Protein AF-A0A952R3G0-F1 (afdb_monomer_lite)

Foldseek 3Di:
DDDPPDDDDDDDDDDDDDDDDLPPDPDQPAADFFKKKFKAAPVRDTFKIWGRDDHAEIEIEGAFDDADKIKMWIQHPVRDIDIFIWGADPRRFTFTQDSNDTDGVQVSSVSNRHGYDYYHDHPPPRVVVVCVVPVPPPPPPPDDDDDDDDDDDDDDDDDDDDDDDPDDDDDDDDDDDDDDDDD

Secondary structure (DSSP, 8-state):
--------------------------------TT-EEEEEETT--EEEEEEEETTTEEEEEEETT--SEEEEEEE-TTS-EEEEEEEE-GGG-EEEEETTEEEEHHHHHHHTT-EEEEEEE-TTTTTGGGGGGG-------------------------------------------------

Sequence (183 aa):
MFDVTKAPRLRQLLVSVALLAVLSVAFALTLPRGTKIELRDTSGALIGVGKVEGDRELEFDMMRGQTGSAVMTFRLPDGSIASYDVFYGEGGTPLVVVDGQPLSLREVARLAGLSLDFDFEDRDDIRDDRDDRDGRRGDDRDRRDRDRDRDDDDDDDDDDDDWDDCDDDDDDDDDDDWDDCDD

pLDDT: mean 71.55, std 21.45, range [36.81, 96.81]

Radius of gyration: 32.1 Å; chains: 1; bounding box: 123×64×48 Å

Structure (mmCIF, N/CA/C/O backbone):
data_AF-A0A952R3G0-F1
#
_entry.id   AF-A0A952R3G0-F1
#
loop_
_atom_site.group_PDB
_atom_site.id
_atom_site.type_symbol
_atom_site.label_at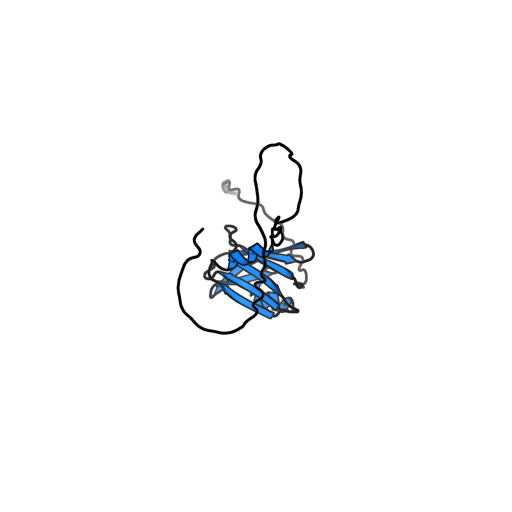om_id
_atom_site.label_alt_id
_atom_site.label_comp_id
_atom_site.label_asym_id
_atom_site.label_entity_id
_atom_site.label_seq_id
_atom_site.pdbx_PDB_ins_code
_atom_site.Cartn_x
_atom_site.Cartn_y
_atom_site.Cartn_z
_atom_site.occupancy
_atom_site.B_iso_or_equiv
_atom_site.auth_seq_id
_atom_site.auth_comp_id
_atom_site.auth_asym_id
_atom_site.auth_atom_id
_atom_site.pdbx_PDB_model_num
ATOM 1 N N . MET A 1 1 ? 63.255 3.685 6.555 1.00 38.00 1 MET A N 1
ATOM 2 C CA . MET A 1 1 ? 62.884 4.049 5.174 1.00 38.00 1 MET A CA 1
ATOM 3 C C . MET A 1 1 ? 61.402 3.732 5.040 1.00 38.00 1 MET A C 1
ATOM 5 O O . MET A 1 1 ? 61.059 2.574 4.875 1.00 38.00 1 MET A O 1
ATOM 9 N N . PHE A 1 2 ? 60.540 4.717 5.300 1.00 37.03 2 PHE A N 1
ATOM 10 C CA . PHE A 1 2 ? 59.085 4.582 5.200 1.00 37.03 2 PHE A CA 1
ATOM 11 C C . PHE A 1 2 ? 58.644 5.471 4.047 1.00 37.03 2 PHE A C 1
ATOM 13 O O . PHE A 1 2 ? 58.719 6.693 4.155 1.00 37.03 2 PHE A O 1
ATOM 20 N N . ASP A 1 3 ? 58.253 4.849 2.943 1.00 36.81 3 ASP A N 1
ATOM 21 C CA . ASP A 1 3 ? 57.591 5.537 1.845 1.00 36.81 3 ASP A CA 1
ATOM 22 C C . ASP A 1 3 ? 56.084 5.424 2.093 1.00 36.81 3 ASP A C 1
ATOM 24 O O . ASP A 1 3 ? 55.492 4.353 1.972 1.00 36.81 3 ASP A O 1
ATOM 28 N N . VAL A 1 4 ? 55.490 6.518 2.570 1.00 48.19 4 VAL A N 1
ATOM 29 C CA . VAL A 1 4 ? 54.038 6.689 2.680 1.00 48.19 4 VAL A CA 1
ATOM 30 C C . VAL A 1 4 ? 53.670 7.737 1.646 1.00 48.19 4 VAL A C 1
ATOM 32 O O . VAL A 1 4 ? 53.606 8.940 1.913 1.00 48.19 4 VAL A O 1
ATOM 35 N N . THR A 1 5 ? 53.494 7.276 0.417 1.00 48.09 5 THR A N 1
ATOM 36 C CA . THR A 1 5 ? 53.060 8.105 -0.697 1.00 48.09 5 THR A CA 1
ATOM 37 C C . THR A 1 5 ? 51.565 8.395 -0.538 1.00 48.09 5 THR A C 1
ATOM 39 O O . THR A 1 5 ? 50.699 7.549 -0.727 1.00 48.09 5 THR A O 1
ATOM 42 N N . LYS A 1 6 ? 51.302 9.631 -0.100 1.00 47.31 6 LYS A N 1
ATOM 43 C CA . LYS A 1 6 ? 50.037 10.382 -0.101 1.00 47.31 6 LYS A CA 1
ATOM 44 C C . LYS A 1 6 ? 48.996 9.877 -1.113 1.00 47.31 6 LYS A C 1
ATOM 46 O O . LYS A 1 6 ? 49.149 10.097 -2.312 1.00 47.31 6 LYS A O 1
ATOM 51 N N . ALA A 1 7 ? 47.873 9.366 -0.613 1.00 44.94 7 ALA A N 1
ATOM 52 C CA . ALA A 1 7 ? 46.636 9.320 -1.386 1.00 44.94 7 ALA A CA 1
ATOM 53 C C . ALA A 1 7 ? 46.034 10.742 -1.496 1.00 44.94 7 ALA A C 1
ATOM 55 O O . ALA A 1 7 ? 46.040 11.494 -0.511 1.00 44.94 7 ALA A O 1
ATOM 56 N N . PRO A 1 8 ? 45.562 11.150 -2.688 1.00 46.06 8 PRO A N 1
ATOM 57 C CA . PRO A 1 8 ? 45.144 12.513 -2.968 1.00 46.06 8 PRO A CA 1
ATOM 58 C C . PRO A 1 8 ? 43.776 12.824 -2.360 1.00 46.06 8 PRO A C 1
ATOM 60 O O . PRO A 1 8 ? 42.855 12.012 -2.350 1.00 46.06 8 PRO A O 1
ATOM 63 N N . ARG A 1 9 ? 43.645 14.071 -1.903 1.00 51.47 9 ARG A N 1
ATOM 64 C CA . ARG A 1 9 ? 42.372 14.715 -1.590 1.00 51.47 9 ARG A CA 1
ATOM 65 C C . ARG A 1 9 ? 41.531 14.789 -2.868 1.00 51.47 9 ARG A C 1
ATOM 67 O O . ARG A 1 9 ? 41.824 15.629 -3.715 1.00 51.47 9 ARG A O 1
ATOM 74 N N . LEU A 1 10 ? 40.468 13.994 -2.977 1.00 43.81 10 LEU A N 1
ATOM 75 C CA . LEU A 1 10 ? 39.371 14.290 -3.895 1.00 43.81 10 LEU A CA 1
ATOM 76 C C . LEU A 1 10 ? 38.078 14.469 -3.100 1.00 43.81 10 LEU A C 1
ATOM 78 O O . LEU A 1 10 ? 37.610 13.584 -2.392 1.00 43.81 10 LEU A O 1
ATOM 82 N N . ARG A 1 11 ? 37.577 15.698 -3.178 1.00 45.66 11 ARG A N 1
ATOM 83 C CA . ARG A 1 11 ? 36.331 16.196 -2.610 1.00 45.66 11 ARG A CA 1
ATOM 84 C C . ARG A 1 11 ? 35.153 15.661 -3.425 1.00 45.66 11 ARG A C 1
ATOM 86 O O . ARG A 1 11 ? 35.094 15.954 -4.610 1.00 45.66 11 ARG A O 1
ATOM 93 N N . GLN A 1 12 ? 34.226 14.980 -2.764 1.00 45.62 12 GLN A N 1
ATOM 94 C CA . GLN A 1 12 ? 32.815 14.767 -3.134 1.00 45.62 12 GLN A CA 1
ATOM 95 C C . GLN A 1 12 ? 32.206 14.095 -1.888 1.00 45.62 12 GLN A C 1
ATOM 97 O O . GLN A 1 12 ? 32.394 12.908 -1.677 1.00 45.62 12 GLN A O 1
ATOM 102 N N . LEU A 1 13 ? 31.778 14.808 -0.839 1.00 48.44 13 LEU A N 1
ATOM 103 C CA . LEU A 1 13 ? 30.530 15.574 -0.755 1.00 48.44 13 LEU A CA 1
ATOM 104 C C . LEU A 1 13 ? 29.416 14.889 -1.546 1.00 48.44 13 LEU A C 1
ATOM 106 O O . LEU A 1 13 ? 29.268 15.194 -2.718 1.00 48.44 13 LEU A O 1
ATOM 110 N N . LEU A 1 14 ? 28.690 13.969 -0.902 1.00 41.28 14 LEU A N 1
ATOM 111 C CA . LEU A 1 14 ? 27.261 13.716 -1.111 1.00 41.28 14 LEU A CA 1
ATOM 112 C C . LEU A 1 14 ? 26.706 12.898 0.082 1.00 41.28 14 LEU A C 1
ATOM 114 O O . LEU A 1 14 ? 27.033 11.734 0.270 1.00 41.28 14 LEU A O 1
ATOM 118 N N . VAL A 1 15 ? 25.866 13.594 0.854 1.00 39.94 15 VAL A N 1
ATOM 119 C CA . VAL A 1 15 ? 24.670 13.126 1.582 1.00 39.94 15 VAL A CA 1
ATOM 120 C C . VAL A 1 15 ? 24.841 12.224 2.811 1.00 39.94 15 VAL A C 1
ATOM 122 O O . VAL A 1 15 ? 24.853 11.001 2.757 1.00 39.94 15 VAL A O 1
ATOM 125 N N . SER A 1 16 ? 24.819 12.890 3.962 1.00 44.06 16 SER A N 1
ATOM 126 C CA . SER A 1 16 ? 24.362 12.373 5.251 1.00 44.06 16 SER A CA 1
ATOM 127 C C . SER A 1 16 ? 22.831 12.243 5.261 1.00 44.06 16 SER A C 1
ATOM 129 O O . SER A 1 16 ? 22.202 13.278 5.105 1.00 44.06 16 SER A O 1
ATOM 131 N N . VAL A 1 17 ? 22.261 11.053 5.499 1.00 42.62 17 VAL A N 1
ATOM 132 C CA . VAL A 1 17 ? 20.944 10.729 6.130 1.00 42.62 17 VAL A CA 1
ATOM 133 C C . VAL A 1 17 ? 20.942 9.186 6.259 1.00 42.62 17 VAL A C 1
ATOM 135 O O . VAL A 1 17 ? 21.270 8.531 5.284 1.00 42.62 17 VAL A O 1
ATOM 138 N N . ALA A 1 18 ? 20.643 8.463 7.335 1.00 40.75 18 ALA A N 1
ATOM 139 C CA . ALA A 1 18 ? 20.333 8.709 8.732 1.00 40.75 18 ALA A CA 1
ATOM 140 C C . ALA A 1 18 ? 20.741 7.442 9.511 1.00 40.75 18 ALA A C 1
ATOM 142 O O . ALA A 1 18 ? 20.730 6.326 8.994 1.00 40.75 18 ALA A O 1
ATOM 143 N N . LEU A 1 19 ? 21.090 7.639 10.776 1.00 48.75 19 LEU A N 1
ATOM 144 C CA . LEU A 1 19 ? 21.257 6.604 11.787 1.00 48.75 19 LEU A CA 1
ATOM 145 C C . LEU A 1 19 ? 19.902 5.890 11.989 1.00 48.75 19 LEU A C 1
ATOM 147 O O . LEU A 1 19 ? 19.010 6.486 12.584 1.00 48.75 19 LEU A O 1
ATOM 151 N N . LEU A 1 20 ? 19.722 4.651 11.518 1.00 40.03 20 LEU A N 1
ATOM 152 C CA . LEU A 1 20 ? 18.556 3.843 11.898 1.00 40.03 20 LEU A CA 1
ATOM 153 C C . LEU A 1 20 ? 18.997 2.778 12.903 1.00 40.03 20 LEU A C 1
ATOM 155 O O . LEU A 1 20 ? 19.582 1.754 12.553 1.00 40.03 20 LEU A O 1
ATOM 159 N N . ALA A 1 21 ? 18.759 3.059 14.182 1.00 44.91 21 ALA A N 1
ATOM 160 C CA . ALA A 1 21 ? 18.805 2.043 15.216 1.00 44.91 21 ALA A CA 1
ATOM 161 C C . ALA A 1 21 ? 17.711 1.014 14.902 1.00 44.91 21 ALA A C 1
ATOM 163 O O . ALA A 1 21 ? 16.526 1.331 14.977 1.00 44.91 21 ALA A O 1
ATOM 164 N N . VAL A 1 22 ? 18.108 -0.203 14.530 1.00 42.84 22 VAL A N 1
ATOM 165 C CA . VAL A 1 22 ? 17.184 -1.327 14.354 1.00 42.84 22 VAL A CA 1
ATOM 166 C C . VAL A 1 22 ? 16.766 -1.792 15.746 1.00 42.84 22 VAL A C 1
ATOM 168 O O . VAL A 1 22 ? 17.333 -2.718 16.322 1.00 42.84 22 VAL A O 1
ATOM 171 N N . LEU A 1 23 ? 15.803 -1.085 16.332 1.00 39.28 23 LEU A N 1
ATOM 172 C CA . LEU A 1 23 ? 14.950 -1.672 17.348 1.00 39.28 23 LEU A CA 1
ATOM 173 C C . LEU A 1 23 ? 14.026 -2.617 16.576 1.00 39.28 23 LEU A C 1
ATOM 175 O O . LEU A 1 23 ? 13.146 -2.157 15.856 1.00 39.28 23 LEU A O 1
ATOM 179 N N . SER A 1 24 ? 14.270 -3.924 16.658 1.00 44.78 24 SER A N 1
ATOM 180 C CA . SER A 1 24 ? 13.350 -4.936 16.136 1.00 44.78 24 SER A CA 1
ATOM 181 C C . SER A 1 24 ? 12.064 -4.885 16.962 1.00 44.78 24 SER A C 1
ATOM 183 O O . SER A 1 24 ? 11.924 -5.582 17.968 1.00 44.78 24 SER A O 1
ATOM 185 N N . VAL A 1 25 ? 11.157 -3.982 16.592 1.00 44.28 25 VAL A N 1
ATOM 186 C CA . VAL A 1 25 ? 9.798 -3.941 17.120 1.00 44.28 25 VAL A CA 1
ATOM 187 C C . VAL A 1 25 ? 9.094 -5.153 16.531 1.00 44.28 25 VAL A C 1
ATOM 189 O O . VAL A 1 25 ? 9.013 -5.289 15.319 1.00 44.28 25 VAL A O 1
ATOM 192 N N . ALA A 1 26 ? 8.634 -6.072 17.379 1.00 46.38 26 ALA A N 1
ATOM 193 C CA . ALA A 1 26 ? 7.790 -7.167 16.926 1.00 46.38 26 ALA A CA 1
ATOM 194 C C . ALA A 1 26 ? 6.580 -6.573 16.184 1.00 46.38 26 ALA A C 1
ATOM 196 O O . ALA A 1 26 ? 5.767 -5.865 16.780 1.00 46.38 26 ALA A O 1
ATOM 197 N N . PHE A 1 27 ? 6.519 -6.813 14.876 1.00 48.28 27 PHE A N 1
ATOM 198 C CA . PHE A 1 27 ? 5.561 -6.204 13.967 1.00 48.28 27 PHE A CA 1
ATOM 199 C C . PHE A 1 27 ? 4.164 -6.792 14.197 1.00 48.28 27 PHE A C 1
ATOM 201 O O . PHE A 1 27 ? 3.818 -7.848 13.675 1.00 48.28 27 PHE A O 1
ATOM 208 N N . ALA A 1 28 ? 3.352 -6.117 15.005 1.00 57.88 28 ALA A N 1
ATOM 209 C CA . ALA A 1 28 ? 1.907 -6.296 14.987 1.00 57.88 28 ALA A CA 1
ATOM 210 C C . ALA A 1 28 ? 1.335 -5.174 14.120 1.00 57.88 28 ALA A C 1
ATOM 212 O O . ALA A 1 28 ? 0.960 -4.120 14.630 1.00 57.88 28 ALA A O 1
ATOM 213 N N . LEU A 1 29 ? 1.335 -5.365 12.797 1.00 70.75 29 LEU A N 1
ATOM 214 C CA . LEU A 1 29 ? 0.652 -4.432 11.909 1.00 70.75 29 LEU A CA 1
ATOM 215 C C . LEU A 1 29 ? -0.855 -4.602 12.117 1.00 70.75 29 LEU A C 1
ATOM 217 O O . LEU A 1 29 ? -1.474 -5.499 11.556 1.00 70.75 29 LEU A O 1
ATOM 221 N N . THR A 1 30 ? -1.444 -3.769 12.967 1.00 83.56 30 THR A N 1
ATOM 222 C CA . THR A 1 30 ? -2.896 -3.689 13.117 1.00 83.56 30 THR A CA 1
ATOM 223 C C . THR A 1 30 ? -3.434 -2.682 12.115 1.00 83.56 30 THR A C 1
ATOM 225 O O . THR A 1 30 ? -3.124 -1.494 12.215 1.00 83.56 30 THR A O 1
ATOM 228 N N . LEU A 1 31 ? -4.253 -3.148 11.176 1.00 89.75 31 LEU A N 1
ATOM 229 C CA . LEU A 1 31 ? -4.946 -2.297 10.213 1.00 89.75 31 LEU A CA 1
ATOM 230 C C . LEU A 1 31 ? -6.436 -2.254 10.588 1.00 89.75 31 LEU A C 1
ATOM 232 O O . LEU A 1 31 ? -7.196 -3.124 10.167 1.00 89.75 31 LEU A O 1
ATOM 236 N N . PRO A 1 32 ? -6.866 -1.314 11.449 1.00 91.81 32 PRO A N 1
ATOM 237 C CA . PRO A 1 32 ? -8.268 -1.202 11.841 1.00 91.81 32 PRO A CA 1
ATOM 238 C C . PRO A 1 32 ? -9.159 -0.829 10.649 1.00 91.81 32 PRO A C 1
ATOM 240 O O . PRO A 1 32 ? -8.709 -0.179 9.701 1.00 91.81 32 PRO A O 1
ATOM 243 N N . ARG A 1 33 ? -10.449 -1.175 10.736 1.00 93.31 33 ARG A N 1
ATOM 244 C CA . ARG A 1 33 ? -11.472 -0.767 9.764 1.00 93.31 33 ARG A CA 1
ATOM 245 C C . ARG A 1 33 ? -11.432 0.741 9.521 1.00 93.31 33 ARG A C 1
ATOM 247 O O . ARG A 1 33 ? -11.329 1.522 10.465 1.00 93.31 33 ARG A O 1
ATOM 254 N N . GLY A 1 34 ? -11.543 1.140 8.257 1.00 91.50 34 GLY A N 1
ATOM 255 C CA . GLY A 1 34 ? -11.445 2.536 7.837 1.00 91.50 34 GLY A CA 1
ATOM 256 C C . GLY A 1 34 ? -10.010 3.037 7.660 1.00 91.50 34 GLY A C 1
ATOM 257 O O . GLY A 1 34 ? -9.828 4.213 7.344 1.00 91.50 34 GLY A O 1
ATOM 258 N N . THR A 1 35 ? -8.996 2.179 7.833 1.00 94.12 35 THR A N 1
ATOM 259 C CA . THR A 1 35 ? -7.632 2.498 7.392 1.00 94.12 35 THR A CA 1
ATOM 260 C C . THR A 1 35 ? -7.643 2.734 5.889 1.00 94.12 35 THR A C 1
ATOM 262 O O . THR A 1 35 ? -8.129 1.888 5.144 1.00 94.12 35 THR A O 1
ATOM 265 N N . LYS A 1 36 ? -7.102 3.874 5.456 1.00 95.38 36 LYS A N 1
ATOM 266 C CA . LYS A 1 36 ? -6.934 4.220 4.040 1.00 95.38 36 LYS A CA 1
ATOM 267 C C . LYS A 1 36 ? -5.489 4.005 3.622 1.00 95.38 36 LYS A C 1
ATOM 269 O O . LYS A 1 36 ? -4.578 4.333 4.385 1.00 95.38 36 LYS A O 1
ATOM 274 N N . ILE A 1 37 ? -5.283 3.503 2.416 1.00 95.69 37 ILE A N 1
ATOM 275 C CA . ILE A 1 37 ? -3.973 3.232 1.838 1.00 95.69 37 ILE A CA 1
ATOM 276 C C . ILE A 1 37 ? -3.846 4.031 0.543 1.00 95.69 37 ILE A C 1
ATOM 278 O O . ILE A 1 37 ? -4.751 4.045 -0.281 1.00 95.69 37 ILE A O 1
ATOM 282 N N . GLU A 1 38 ? -2.720 4.709 0.369 1.00 96.38 38 GLU A N 1
ATOM 283 C CA . GLU A 1 38 ? -2.348 5.366 -0.883 1.00 96.38 38 GLU A CA 1
ATOM 284 C C . GLU A 1 38 ? -0.994 4.821 -1.332 1.00 96.38 38 GLU A C 1
ATOM 286 O O . GLU A 1 38 ? -0.059 4.768 -0.533 1.00 96.38 38 GLU A O 1
ATOM 291 N N . LEU A 1 39 ? -0.859 4.472 -2.608 1.00 96.62 39 LEU A N 1
ATOM 292 C CA . LEU A 1 39 ? 0.412 4.120 -3.232 1.00 96.62 39 LEU A CA 1
ATOM 293 C C . LEU A 1 39 ? 0.799 5.210 -4.226 1.00 96.62 39 LEU A C 1
ATOM 295 O O . LEU A 1 39 ? 0.044 5.525 -5.148 1.00 96.62 39 LEU A O 1
ATOM 299 N N . ARG A 1 40 ? 1.980 5.801 -4.036 1.00 96.00 40 ARG A N 1
ATOM 300 C CA . ARG A 1 40 ? 2.492 6.885 -4.881 1.00 96.00 40 ARG A CA 1
ATOM 301 C C . ARG A 1 40 ? 3.831 6.532 -5.497 1.00 96.00 40 ARG A C 1
ATOM 303 O O . ARG A 1 40 ? 4.716 6.031 -4.806 1.00 96.00 40 ARG A O 1
ATOM 310 N N . ASP A 1 41 ? 3.992 6.824 -6.782 1.00 94.75 41 ASP A N 1
ATOM 311 C CA . ASP A 1 41 ? 5.276 6.661 -7.463 1.00 94.75 41 ASP A CA 1
ATOM 312 C C . ASP A 1 41 ? 6.315 7.696 -6.986 1.00 94.75 41 ASP A C 1
ATOM 314 O O . ASP A 1 41 ? 6.029 8.609 -6.205 1.00 94.75 41 ASP A O 1
ATOM 318 N N . THR A 1 42 ? 7.546 7.591 -7.489 1.00 93.44 42 THR A N 1
ATOM 319 C CA . THR A 1 42 ? 8.629 8.528 -7.144 1.00 93.44 42 THR A CA 1
ATOM 320 C C . THR A 1 42 ? 8.399 9.964 -7.621 1.00 93.44 42 THR A C 1
ATOM 322 O O . THR A 1 42 ? 9.079 10.872 -7.146 1.00 93.44 42 THR A O 1
ATOM 325 N N . SER A 1 43 ? 7.489 10.188 -8.575 1.00 93.00 43 SER A N 1
ATOM 326 C CA . SER A 1 43 ? 7.090 11.530 -9.017 1.00 93.00 43 SER A CA 1
ATOM 327 C C . SER A 1 43 ? 6.020 12.153 -8.109 1.00 93.00 43 SER A C 1
ATOM 329 O O . SER A 1 43 ? 5.766 13.354 -8.192 1.00 93.00 43 SER A O 1
ATOM 331 N N . GLY A 1 44 ? 5.424 11.355 -7.215 1.00 91.81 44 GLY A N 1
ATOM 332 C CA . GLY A 1 44 ? 4.323 11.735 -6.333 1.00 91.81 44 GLY A CA 1
ATOM 333 C C . GLY A 1 44 ? 2.935 11.453 -6.918 1.00 91.81 44 GLY A C 1
ATOM 334 O O . GLY A 1 44 ? 1.929 11.768 -6.267 1.00 91.81 44 GLY A O 1
ATOM 335 N N . ALA A 1 45 ? 2.855 10.859 -8.112 1.00 92.25 45 ALA A N 1
ATOM 336 C CA . ALA A 1 45 ? 1.591 10.484 -8.729 1.00 92.25 45 ALA A CA 1
ATOM 337 C C . ALA A 1 45 ? 0.933 9.350 -7.935 1.00 92.25 45 ALA A C 1
ATOM 339 O O . ALA A 1 45 ? 1.604 8.409 -7.519 1.00 92.25 45 ALA A O 1
ATOM 340 N N . LEU A 1 46 ? -0.379 9.454 -7.714 1.00 93.62 46 LEU A N 1
ATOM 341 C CA . LEU A 1 46 ? -1.170 8.380 -7.117 1.00 93.62 46 LEU A CA 1
ATOM 342 C C . LEU A 1 46 ? -1.340 7.269 -8.152 1.00 93.62 46 LEU A C 1
ATOM 344 O O . LEU A 1 46 ? -1.743 7.546 -9.282 1.00 93.62 46 LEU A O 1
ATOM 348 N N . ILE A 1 47 ? -0.985 6.049 -7.766 1.00 94.44 47 ILE A N 1
ATOM 349 C CA . ILE A 1 47 ? -0.966 4.877 -8.647 1.00 94.44 47 ILE A CA 1
ATOM 350 C C . ILE A 1 47 ? -1.674 3.656 -8.063 1.00 94.44 47 ILE A C 1
ATOM 352 O O . ILE A 1 47 ? -1.770 2.635 -8.735 1.00 94.44 47 ILE A O 1
ATOM 356 N N . GLY A 1 48 ? -2.153 3.766 -6.829 1.00 94.81 48 GLY A N 1
ATOM 357 C CA . GLY A 1 48 ? -3.037 2.795 -6.214 1.00 94.81 48 GLY A CA 1
ATOM 358 C C . GLY A 1 48 ? -3.663 3.356 -4.950 1.00 94.81 48 GLY A C 1
ATOM 359 O O . GLY A 1 48 ? -3.110 4.266 -4.315 1.00 94.81 48 GLY A O 1
ATOM 360 N N . VAL A 1 49 ? -4.816 2.816 -4.604 1.00 95.81 49 VAL A N 1
ATOM 361 C CA . VAL A 1 49 ? -5.618 3.183 -3.444 1.00 95.81 49 VAL A CA 1
ATOM 362 C C . VAL A 1 49 ? -6.124 1.915 -2.789 1.00 95.81 49 VAL A C 1
ATOM 364 O O . VAL A 1 49 ? -6.185 0.861 -3.402 1.00 95.81 49 VAL A O 1
ATOM 367 N N . GLY A 1 50 ? -6.444 1.995 -1.511 1.00 95.06 50 GLY A N 1
ATOM 368 C CA . GLY A 1 50 ? -7.129 0.898 -0.862 1.00 95.06 50 GLY A CA 1
ATOM 369 C C . GLY A 1 50 ? -7.691 1.295 0.477 1.00 95.06 50 GLY A C 1
ATOM 370 O O . GLY A 1 50 ? -7.389 2.364 1.027 1.00 95.06 50 GLY A O 1
ATOM 371 N N . LYS A 1 51 ? -8.513 0.414 1.023 1.00 95.50 51 LYS A N 1
ATOM 372 C CA . LYS A 1 51 ? -9.232 0.664 2.258 1.00 95.50 51 LYS A CA 1
ATOM 373 C C . LYS A 1 51 ? -9.511 -0.642 2.975 1.00 95.50 51 LYS A C 1
ATOM 375 O O . LYS A 1 51 ? -9.801 -1.665 2.371 1.00 95.50 51 LYS A O 1
ATOM 380 N N . VAL A 1 52 ? -9.428 -0.591 4.299 1.00 94.62 52 VAL A N 1
ATOM 381 C CA . VAL A 1 52 ? -9.922 -1.691 5.126 1.00 94.62 52 VAL A CA 1
ATOM 382 C C . VAL A 1 52 ? -11.432 -1.536 5.277 1.00 94.62 52 VAL A C 1
ATOM 384 O O . VAL A 1 52 ? -11.909 -0.658 6.011 1.00 94.62 52 VAL A O 1
ATOM 387 N N . GLU A 1 53 ? -12.144 -2.388 4.555 1.00 88.88 53 GLU A N 1
ATOM 388 C CA . GLU A 1 53 ? -13.594 -2.478 4.410 1.00 88.88 53 GLU A CA 1
ATOM 389 C C . GLU A 1 53 ? -14.156 -3.626 5.268 1.00 88.88 53 GLU A C 1
ATOM 391 O O . GLU A 1 53 ? -13.436 -4.517 5.735 1.00 88.88 53 GLU A O 1
ATOM 396 N N . GLY A 1 54 ? -15.466 -3.579 5.535 1.00 80.25 54 GLY A N 1
ATOM 397 C CA . GLY A 1 54 ? -16.153 -4.627 6.298 1.00 80.25 54 GLY A CA 1
ATOM 398 C C . GLY A 1 54 ? -15.502 -4.961 7.651 1.00 80.25 54 GLY A C 1
ATOM 399 O O . GLY A 1 54 ? -14.974 -4.088 8.343 1.00 80.25 54 GLY A O 1
ATOM 400 N N . ASP A 1 55 ? -15.583 -6.230 8.061 1.00 76.38 55 ASP A N 1
ATOM 401 C CA . ASP A 1 55 ? -15.011 -6.687 9.335 1.00 76.38 55 ASP A CA 1
ATOM 402 C C . ASP A 1 55 ? -13.574 -7.220 9.198 1.00 76.38 55 ASP A C 1
ATOM 404 O O . ASP A 1 55 ? -12.858 -7.231 10.204 1.00 76.38 55 ASP A O 1
ATOM 408 N N . ARG A 1 56 ? -13.142 -7.682 8.006 1.00 86.75 56 ARG A N 1
ATOM 409 C CA . ARG A 1 56 ? -11.827 -8.334 7.792 1.00 86.75 56 ARG A CA 1
ATOM 410 C C . ARG A 1 56 ? -11.271 -8.260 6.362 1.00 86.75 56 ARG A C 1
ATOM 412 O O . ARG A 1 56 ? -10.483 -9.129 5.998 1.00 86.75 56 ARG A O 1
ATOM 419 N N . GLU A 1 57 ? -11.635 -7.267 5.564 1.00 94.88 57 GLU A N 1
ATOM 420 C CA . GLU A 1 57 ? -11.191 -7.182 4.169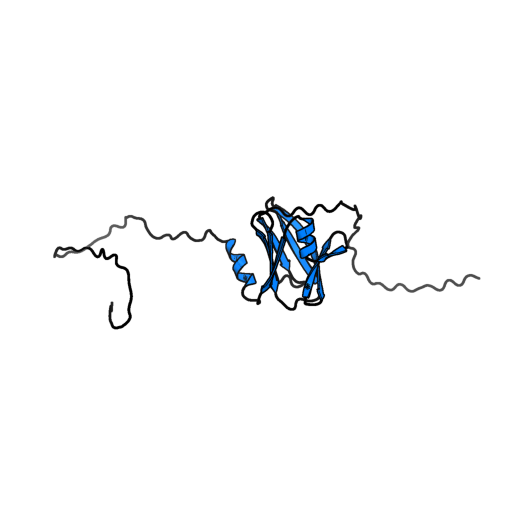 1.00 94.88 57 GLU A CA 1
ATOM 421 C C . GLU A 1 57 ? -10.318 -5.949 3.941 1.00 94.88 57 GLU A C 1
ATOM 423 O O . GLU A 1 57 ? -10.600 -4.868 4.455 1.00 94.88 57 GLU A O 1
ATOM 428 N N . LEU A 1 58 ? -9.219 -6.126 3.213 1.00 95.06 58 LEU A N 1
ATOM 429 C CA . LEU A 1 58 ? -8.475 -5.037 2.600 1.00 95.06 58 LEU A CA 1
ATOM 430 C C . LEU A 1 58 ? -8.766 -5.067 1.103 1.00 95.06 58 LEU A C 1
ATOM 432 O O . LEU A 1 58 ? -8.319 -5.996 0.436 1.00 95.06 58 LEU A O 1
ATOM 436 N N . GLU A 1 59 ? -9.451 -4.044 0.612 1.00 95.31 59 GLU A N 1
ATOM 437 C CA . GLU A 1 59 ? -9.607 -3.761 -0.815 1.00 95.31 59 GLU A CA 1
ATOM 438 C C . GLU A 1 59 ? -8.441 -2.878 -1.264 1.00 95.31 59 GLU A C 1
ATOM 440 O O . GLU A 1 59 ? -8.036 -1.953 -0.541 1.00 95.31 59 GLU A O 1
ATOM 445 N N . PHE A 1 60 ? -7.842 -3.195 -2.409 1.00 95.06 60 PHE A N 1
ATOM 446 C CA . PHE A 1 60 ? -6.741 -2.414 -2.951 1.00 95.06 60 PHE A CA 1
ATOM 447 C C . PHE A 1 60 ? -6.661 -2.489 -4.474 1.00 95.06 60 PHE A C 1
ATOM 449 O O . PHE A 1 60 ? -6.361 -3.545 -5.035 1.00 95.06 60 PHE A O 1
ATOM 456 N N . ASP A 1 61 ? -6.751 -1.319 -5.091 1.00 94.81 61 ASP A N 1
ATOM 457 C CA . ASP A 1 61 ? -6.733 -1.122 -6.531 1.00 94.81 61 ASP A CA 1
ATOM 458 C C . ASP A 1 61 ? -5.467 -0.401 -6.963 1.00 94.81 61 ASP A C 1
ATOM 460 O O . ASP A 1 61 ? -4.933 0.487 -6.284 1.00 94.81 61 ASP A O 1
ATOM 464 N N . MET A 1 62 ? -4.925 -0.816 -8.102 1.00 93.62 62 MET A N 1
ATOM 465 C CA . MET A 1 62 ? -3.634 -0.333 -8.567 1.00 93.62 62 MET A CA 1
ATOM 466 C C . MET A 1 62 ? -3.554 -0.262 -10.084 1.00 93.62 62 MET A C 1
ATOM 468 O O . MET A 1 62 ? -3.977 -1.171 -10.789 1.00 93.62 62 MET A O 1
ATOM 472 N N . MET A 1 63 ? -2.881 0.761 -10.607 1.00 92.50 63 MET A N 1
ATOM 473 C CA . MET A 1 63 ? -2.576 0.809 -12.034 1.00 92.50 63 MET A CA 1
ATOM 474 C C . MET A 1 63 ? -1.658 -0.343 -12.445 1.00 92.50 63 MET A C 1
ATOM 476 O O . MET A 1 63 ? -0.682 -0.674 -11.765 1.00 92.50 63 MET A O 1
ATOM 480 N N . ARG A 1 64 ? -1.885 -0.894 -13.638 1.00 91.12 64 ARG A N 1
ATOM 481 C CA . ARG A 1 64 ? -0.983 -1.894 -14.235 1.00 91.12 64 ARG A CA 1
ATOM 482 C C . ARG A 1 64 ? 0.376 -1.302 -14.617 1.00 91.12 64 ARG A C 1
ATOM 484 O O . ARG A 1 64 ? 0.543 -0.099 -14.812 1.00 91.12 64 ARG A O 1
ATOM 491 N N . GLY A 1 65 ? 1.362 -2.187 -14.773 1.00 88.62 65 GLY A N 1
ATOM 492 C CA . GLY A 1 65 ? 2.644 -1.864 -15.411 1.00 88.62 65 GLY A CA 1
ATOM 493 C C . GLY A 1 65 ? 3.608 -1.020 -14.574 1.00 88.62 65 GLY A C 1
ATOM 494 O O . GLY A 1 65 ? 4.558 -0.464 -15.126 1.00 88.62 65 GLY A O 1
ATOM 495 N N . GLN A 1 66 ? 3.392 -0.919 -13.262 1.00 91.06 66 GLN A N 1
ATOM 496 C CA . GLN A 1 66 ? 4.295 -0.180 -12.381 1.00 91.06 66 GLN A CA 1
ATOM 497 C C . GLN A 1 66 ? 5.653 -0.884 -12.262 1.00 91.06 66 GLN A C 1
ATOM 499 O O . GLN A 1 66 ? 5.749 -2.112 -12.248 1.00 91.06 66 GLN A O 1
ATOM 504 N N . THR A 1 67 ? 6.721 -0.088 -12.195 1.00 91.44 67 THR A N 1
ATOM 505 C CA . THR A 1 67 ? 8.106 -0.565 -12.076 1.00 91.44 67 THR A CA 1
ATOM 506 C C . THR A 1 67 ? 8.917 0.364 -11.174 1.00 91.44 67 THR A C 1
ATOM 508 O O . THR A 1 67 ? 8.505 1.484 -10.880 1.00 91.44 67 THR A O 1
ATOM 511 N N . GLY A 1 68 ? 10.078 -0.102 -10.707 1.00 91.44 68 GLY A N 1
ATOM 512 C CA . GLY A 1 68 ? 10.941 0.677 -9.818 1.00 91.44 68 GLY A CA 1
ATOM 513 C C . GLY A 1 68 ? 10.464 0.648 -8.367 1.00 91.44 68 GLY A C 1
ATOM 514 O O . GLY A 1 68 ? 10.251 -0.430 -7.810 1.00 91.44 68 GLY A O 1
ATOM 515 N N . SER A 1 69 ? 10.349 1.827 -7.757 1.00 94.38 69 SER A N 1
ATOM 516 C CA . SER A 1 69 ? 9.968 1.997 -6.354 1.00 94.38 69 SER A CA 1
ATOM 517 C C . SER A 1 69 ? 8.796 2.958 -6.196 1.00 94.38 69 SER A C 1
ATOM 519 O O . SER A 1 69 ? 8.582 3.842 -7.024 1.00 94.38 69 SER A O 1
ATOM 521 N N . ALA A 1 70 ? 8.075 2.819 -5.096 1.00 96.56 70 ALA A N 1
ATOM 522 C CA . ALA A 1 70 ? 6.964 3.670 -4.706 1.00 96.56 70 ALA A CA 1
ATOM 523 C C . ALA A 1 70 ? 6.924 3.815 -3.181 1.00 96.56 70 ALA A C 1
ATOM 525 O O . ALA A 1 70 ? 7.673 3.152 -2.464 1.00 96.56 70 ALA A O 1
ATOM 526 N N . VAL A 1 71 ? 6.048 4.683 -2.688 1.00 96.81 71 VAL A N 1
ATOM 527 C CA . VAL A 1 71 ? 5.763 4.839 -1.261 1.00 96.81 71 VAL A CA 1
ATOM 528 C C . VAL A 1 71 ? 4.308 4.480 -1.021 1.00 96.81 71 VAL A C 1
ATOM 530 O O . VAL A 1 71 ? 3.416 5.052 -1.648 1.00 96.81 71 VAL A O 1
ATOM 533 N N . MET A 1 72 ? 4.073 3.545 -0.103 1.00 96.56 72 MET A N 1
ATOM 534 C CA . MET A 1 72 ? 2.739 3.202 0.375 1.00 96.56 72 MET A CA 1
ATOM 535 C C . MET A 1 72 ? 2.497 3.853 1.729 1.00 96.56 72 MET A C 1
ATOM 537 O O . MET A 1 72 ? 3.238 3.619 2.684 1.00 96.56 72 MET A O 1
ATOM 541 N N . THR A 1 73 ? 1.452 4.665 1.815 1.00 95.25 73 THR A N 1
ATOM 542 C CA . THR A 1 73 ? 1.060 5.389 3.020 1.00 95.25 73 THR A CA 1
ATOM 543 C C . THR A 1 73 ? -0.232 4.813 3.574 1.00 95.25 73 THR A C 1
ATOM 545 O O . THR A 1 73 ? -1.249 4.797 2.893 1.00 95.25 73 THR A O 1
ATOM 548 N N . PHE A 1 74 ? -0.199 4.417 4.841 1.00 93.44 74 PHE A N 1
ATOM 549 C CA . PHE A 1 74 ? -1.349 3.968 5.611 1.00 93.44 74 PHE A CA 1
ATOM 550 C C . PHE A 1 74 ? -1.805 5.111 6.514 1.00 93.44 74 PHE A C 1
ATOM 552 O O . PHE A 1 74 ? -1.007 5.650 7.284 1.00 93.44 74 PHE A O 1
ATOM 559 N N . ARG A 1 75 ? -3.080 5.482 6.432 1.00 93.19 75 ARG A N 1
ATOM 560 C CA . ARG A 1 75 ? -3.731 6.472 7.295 1.00 93.19 75 ARG A CA 1
ATOM 561 C C . ARG A 1 75 ? -4.758 5.752 8.151 1.00 93.19 75 ARG A C 1
ATOM 563 O O . ARG A 1 75 ? -5.780 5.299 7.636 1.00 93.19 75 ARG A O 1
ATOM 570 N N . LEU A 1 76 ? -4.478 5.635 9.440 1.00 92.00 76 LEU A N 1
ATOM 571 C CA . LEU A 1 76 ? -5.365 4.973 10.385 1.00 92.00 76 LEU A CA 1
ATOM 572 C C . LEU A 1 76 ? -6.508 5.919 10.810 1.00 92.00 76 LEU A C 1
ATOM 574 O O . LEU A 1 76 ? -6.359 7.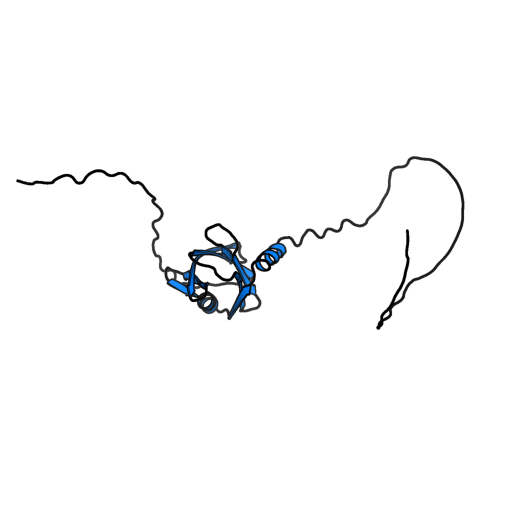144 10.738 1.00 92.00 76 LEU A O 1
ATOM 578 N N . PRO A 1 77 ? -7.646 5.380 11.288 1.00 90.44 77 PRO A N 1
ATOM 579 C CA . PRO A 1 77 ? -8.790 6.173 11.749 1.00 90.44 77 PRO A CA 1
ATOM 580 C C . PRO A 1 77 ? -8.489 7.103 12.930 1.00 90.44 77 PRO A C 1
ATOM 582 O O . PRO A 1 77 ? -9.174 8.105 13.113 1.00 90.44 77 PRO A O 1
ATOM 585 N N . ASP A 1 78 ? -7.470 6.789 13.732 1.00 88.31 78 ASP A N 1
ATOM 586 C CA . ASP A 1 78 ? -6.998 7.629 14.840 1.00 88.31 78 ASP A CA 1
ATOM 587 C C . ASP A 1 78 ? -6.154 8.833 14.370 1.00 88.31 78 ASP A C 1
ATOM 589 O O . ASP A 1 78 ? -5.729 9.653 15.183 1.00 88.31 78 ASP A O 1
ATOM 593 N N . GLY A 1 79 ? -5.915 8.949 13.058 1.00 87.75 79 GLY A N 1
ATOM 594 C CA . GLY A 1 79 ? -5.082 9.975 12.437 1.00 87.75 79 GLY A CA 1
ATOM 595 C C . GLY A 1 79 ? -3.600 9.607 12.340 1.00 87.75 79 GLY A C 1
ATOM 596 O O . GLY A 1 79 ? -2.834 10.377 11.756 1.00 87.75 79 GLY A O 1
ATOM 597 N N . SER A 1 80 ? -3.182 8.451 12.866 1.00 89.69 80 SER A N 1
ATOM 598 C CA . SER A 1 80 ? -1.811 7.959 12.741 1.00 89.69 80 SER A CA 1
ATOM 599 C C . SER A 1 80 ? -1.472 7.663 11.278 1.00 89.69 80 SER A C 1
ATOM 601 O O . SER A 1 80 ? -2.298 7.162 10.512 1.00 89.69 80 SER A O 1
ATOM 603 N N . ILE A 1 81 ? -0.235 7.968 10.882 1.00 88.56 81 ILE A N 1
ATOM 604 C CA . ILE A 1 81 ? 0.260 7.739 9.523 1.00 88.56 81 ILE A CA 1
ATOM 605 C C . ILE A 1 81 ? 1.506 6.863 9.586 1.00 88.56 81 ILE A C 1
ATOM 607 O O . ILE A 1 81 ? 2.461 7.194 10.289 1.00 88.56 81 ILE A O 1
ATOM 611 N N . ALA A 1 82 ? 1.510 5.783 8.812 1.00 89.44 82 ALA A N 1
ATOM 612 C CA . ALA A 1 82 ? 2.689 4.965 8.553 1.00 89.44 82 ALA A CA 1
ATOM 613 C C . ALA A 1 82 ? 3.026 5.018 7.060 1.00 89.44 82 ALA A C 1
ATOM 615 O O . ALA A 1 82 ? 2.143 5.174 6.217 1.00 89.44 82 ALA A O 1
ATOM 616 N N . SER A 1 83 ? 4.305 4.945 6.706 1.00 93.00 83 SER A N 1
ATOM 617 C CA . SER A 1 83 ? 4.734 4.918 5.307 1.00 93.00 83 SER A CA 1
ATOM 618 C C . SER A 1 83 ? 5.850 3.912 5.121 1.00 93.00 83 SER A C 1
ATOM 620 O O . SER A 1 83 ? 6.739 3.812 5.965 1.00 93.00 83 SER A O 1
ATOM 622 N N . TYR A 1 84 ? 5.773 3.180 4.018 1.00 93.56 84 TYR A N 1
ATOM 623 C CA . TYR A 1 84 ? 6.669 2.084 3.696 1.00 93.56 84 TYR A CA 1
ATOM 624 C C . TYR A 1 84 ? 7.151 2.216 2.261 1.00 93.56 84 TYR A C 1
ATOM 626 O O . TYR A 1 84 ? 6.387 2.602 1.371 1.00 93.56 84 TYR A O 1
ATOM 634 N N . ASP A 1 85 ? 8.409 1.854 2.046 1.00 95.62 85 ASP A N 1
ATOM 635 C CA . ASP A 1 85 ? 8.939 1.695 0.702 1.00 95.62 85 ASP A CA 1
ATOM 636 C C . ASP A 1 85 ? 8.273 0.487 0.038 1.00 95.62 85 ASP A C 1
ATOM 638 O O . ASP A 1 85 ? 8.061 -0.555 0.666 1.00 95.62 85 ASP A O 1
ATOM 642 N N . VAL A 1 86 ? 7.951 0.631 -1.242 1.00 96.00 86 VAL A N 1
ATOM 643 C CA . VAL A 1 86 ? 7.386 -0.427 -2.076 1.00 96.00 86 VAL A CA 1
ATOM 644 C C . VAL A 1 86 ? 8.277 -0.658 -3.280 1.00 96.00 86 VAL A C 1
ATOM 646 O O . VAL A 1 86 ? 8.724 0.286 -3.930 1.00 96.00 86 VAL A O 1
ATOM 649 N N . PHE A 1 87 ? 8.491 -1.927 -3.600 1.00 95.06 87 PHE A N 1
ATOM 650 C CA . PHE A 1 87 ? 9.092 -2.372 -4.851 1.00 95.06 87 PHE A CA 1
ATOM 651 C C . PHE A 1 87 ? 8.096 -3.216 -5.633 1.00 95.06 87 PHE A C 1
ATOM 653 O O . PHE A 1 87 ? 7.167 -3.779 -5.059 1.00 95.06 87 PHE A O 1
ATOM 660 N N . TYR A 1 88 ? 8.309 -3.345 -6.936 1.00 93.31 88 TYR A N 1
ATOM 661 C CA . TYR A 1 88 ? 7.465 -4.187 -7.777 1.00 93.31 88 TYR A CA 1
ATOM 662 C C . TYR A 1 88 ? 8.152 -5.514 -8.078 1.00 93.31 88 TYR A C 1
ATOM 664 O O . TYR A 1 88 ? 9.290 -5.546 -8.550 1.00 93.31 88 TYR A O 1
ATOM 672 N N . GLY A 1 89 ? 7.456 -6.605 -7.764 1.00 88.81 89 GLY A N 1
ATOM 673 C CA . GLY A 1 89 ? 7.857 -7.963 -8.099 1.00 88.81 89 GLY A CA 1
ATOM 674 C C . GLY A 1 89 ? 7.517 -8.337 -9.542 1.00 88.81 89 GLY A C 1
ATOM 675 O O . GLY A 1 89 ? 7.225 -7.494 -10.394 1.00 88.81 89 GLY A O 1
ATOM 676 N N . GLU A 1 90 ? 7.539 -9.639 -9.819 1.00 85.12 90 GLU A N 1
ATOM 677 C CA . GLU A 1 90 ? 7.114 -10.177 -11.111 1.00 85.12 90 GLU A CA 1
ATOM 678 C C . GLU A 1 90 ? 5.653 -9.795 -11.405 1.00 85.12 90 GLU A C 1
ATOM 680 O O . GLU A 1 90 ? 4.811 -9.782 -10.510 1.00 85.12 90 GLU A O 1
ATOM 685 N N . GLY A 1 91 ? 5.359 -9.421 -12.654 1.00 83.94 91 GLY A N 1
ATOM 686 C CA . GLY A 1 91 ? 4.013 -8.995 -13.056 1.00 83.94 91 GLY A CA 1
ATOM 687 C C . GLY A 1 91 ? 3.560 -7.637 -12.499 1.00 83.94 91 GLY A C 1
ATOM 688 O O . GLY A 1 91 ? 2.403 -7.278 -12.689 1.00 83.94 91 GLY A O 1
ATOM 689 N N . GLY A 1 92 ? 4.443 -6.873 -11.842 1.00 88.44 92 GLY A N 1
ATOM 690 C CA . GLY A 1 92 ? 4.109 -5.558 -11.284 1.00 88.44 92 GLY A CA 1
ATOM 691 C C . GLY A 1 92 ? 3.425 -5.613 -9.915 1.00 88.44 92 GLY A C 1
ATOM 692 O O . GLY A 1 92 ? 2.884 -4.607 -9.468 1.00 88.44 92 GLY A O 1
ATOM 693 N N . THR A 1 93 ? 3.434 -6.763 -9.234 1.00 90.56 93 THR A N 1
ATOM 694 C CA . THR A 1 93 ? 2.827 -6.910 -7.902 1.00 90.56 93 THR A CA 1
ATOM 695 C C . THR A 1 93 ? 3.586 -6.090 -6.847 1.00 90.56 93 THR A C 1
ATOM 697 O O . THR A 1 93 ? 4.816 -6.191 -6.786 1.00 90.56 93 THR A O 1
ATOM 700 N N . PRO A 1 94 ? 2.903 -5.314 -5.986 1.00 93.94 94 PRO A N 1
ATOM 701 C CA . PRO A 1 94 ? 3.561 -4.513 -4.958 1.00 93.94 94 PR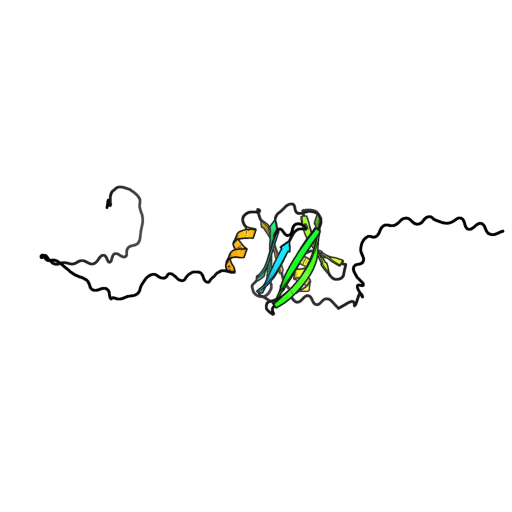O A CA 1
ATOM 702 C C . PRO A 1 94 ? 4.126 -5.378 -3.817 1.00 93.94 94 PRO A C 1
ATOM 704 O O . PRO A 1 94 ? 3.452 -6.254 -3.266 1.00 93.94 94 PRO A O 1
ATOM 707 N N . LEU A 1 95 ? 5.371 -5.084 -3.440 1.00 95.44 95 LEU A N 1
ATOM 708 C CA . LEU A 1 95 ? 6.110 -5.654 -2.316 1.00 95.44 95 LEU A CA 1
ATOM 709 C C . LEU A 1 95 ? 6.448 -4.540 -1.320 1.00 95.44 95 LEU A C 1
ATOM 711 O O . LEU A 1 95 ? 7.275 -3.676 -1.608 1.00 95.44 95 LEU A O 1
ATOM 715 N N . VAL A 1 96 ? 5.819 -4.566 -0.152 1.00 95.00 96 VAL A N 1
ATOM 716 C CA . VAL A 1 96 ? 5.980 -3.590 0.929 1.00 95.00 96 VAL A CA 1
ATOM 717 C C . VAL A 1 96 ? 7.176 -3.971 1.795 1.00 95.00 96 VAL A C 1
ATOM 719 O O . VAL A 1 96 ? 7.275 -5.104 2.264 1.00 95.00 96 VAL A O 1
ATOM 722 N N . VAL A 1 97 ? 8.088 -3.031 2.035 1.00 92.81 97 VAL A N 1
ATOM 723 C CA . VAL A 1 97 ? 9.249 -3.245 2.903 1.00 92.81 97 VAL A CA 1
ATOM 724 C C . VAL A 1 97 ? 8.856 -3.002 4.352 1.00 92.81 97 VAL A C 1
ATOM 726 O O . VAL A 1 97 ? 8.726 -1.868 4.810 1.00 92.81 97 VAL A O 1
ATOM 729 N N . VAL A 1 98 ? 8.714 -4.093 5.088 1.00 88.88 98 VAL A N 1
ATOM 730 C CA . VAL A 1 98 ? 8.359 -4.120 6.504 1.00 88.88 98 VAL A CA 1
ATOM 731 C C . VAL A 1 98 ? 9.560 -4.648 7.281 1.00 88.88 98 VAL A C 1
ATOM 733 O O . VAL A 1 98 ? 10.023 -5.753 7.018 1.00 88.88 98 VAL A O 1
ATOM 736 N N . ASP A 1 99 ? 10.117 -3.847 8.193 1.00 86.56 99 ASP A N 1
ATOM 737 C CA . ASP A 1 99 ? 11.340 -4.181 8.948 1.00 86.56 99 ASP A CA 1
ATOM 738 C C . ASP A 1 99 ? 12.515 -4.657 8.069 1.00 86.56 99 ASP A C 1
ATOM 740 O O . ASP A 1 99 ? 13.294 -5.542 8.429 1.00 86.56 99 ASP A O 1
ATOM 744 N N . GLY A 1 100 ? 12.645 -4.078 6.873 1.00 86.56 100 GLY A N 1
ATOM 745 C CA . GLY A 1 100 ? 13.681 -4.457 5.912 1.00 86.56 100 GLY A CA 1
ATOM 746 C C . GLY A 1 100 ? 13.437 -5.798 5.211 1.00 86.56 100 GLY A C 1
ATOM 747 O O . GLY A 1 100 ? 14.343 -6.302 4.548 1.00 86.56 100 GLY A O 1
ATOM 748 N N . GLN A 1 101 ? 12.248 -6.389 5.345 1.00 90.25 101 GLN A N 1
ATOM 749 C CA . GLN A 1 101 ? 11.816 -7.567 4.598 1.00 90.25 101 GLN A CA 1
ATOM 750 C C . GLN A 1 101 ? 10.742 -7.175 3.573 1.00 90.25 101 GLN A C 1
ATOM 752 O O . GLN A 1 101 ? 9.763 -6.526 3.943 1.00 90.25 101 GLN A O 1
ATOM 757 N N . PRO A 1 102 ? 10.895 -7.547 2.290 1.00 92.56 102 PRO A N 1
ATOM 758 C CA . PRO A 1 102 ? 9.847 -7.343 1.301 1.00 92.56 102 PRO A CA 1
ATOM 759 C C . PRO A 1 102 ? 8.728 -8.367 1.520 1.00 92.56 102 PRO A C 1
ATOM 761 O O . PRO A 1 102 ? 8.969 -9.573 1.473 1.00 92.56 102 PRO A O 1
ATOM 764 N N . LEU A 1 103 ? 7.510 -7.883 1.734 1.00 93.94 103 LEU A N 1
ATOM 765 C CA . LEU A 1 103 ? 6.301 -8.688 1.871 1.00 93.94 103 LEU A CA 1
ATOM 766 C C . LEU A 1 103 ? 5.313 -8.311 0.774 1.00 93.94 103 LEU A C 1
ATOM 768 O O . LEU A 1 103 ? 5.119 -7.134 0.483 1.00 93.94 103 LEU A O 1
ATOM 772 N N . SER A 1 104 ? 4.643 -9.293 0.183 1.00 94.00 104 SER A N 1
ATOM 773 C CA . SER A 1 104 ? 3.508 -9.001 -0.696 1.00 94.00 104 SER A CA 1
ATOM 774 C C . SER A 1 104 ? 2.379 -8.330 0.088 1.00 94.00 104 SER A C 1
ATOM 776 O O . SER A 1 104 ? 2.192 -8.598 1.278 1.00 94.00 104 SER A O 1
ATOM 778 N N . LEU A 1 105 ? 1.561 -7.511 -0.578 1.00 93.19 105 LEU A N 1
ATOM 779 C CA . LEU A 1 105 ? 0.399 -6.891 0.072 1.00 93.19 105 LEU A CA 1
ATOM 780 C C . LEU A 1 105 ? -0.547 -7.937 0.694 1.00 93.19 105 LEU A C 1
ATOM 782 O O . LEU A 1 105 ? -1.112 -7.721 1.763 1.00 93.19 105 LEU A O 1
ATOM 786 N N . ARG A 1 106 ? -0.639 -9.128 0.087 1.00 94.38 106 ARG A N 1
ATOM 787 C CA . ARG A 1 106 ? -1.411 -10.260 0.622 1.00 94.38 106 ARG A CA 1
ATOM 788 C C . ARG A 1 106 ? -0.861 -10.766 1.953 1.00 94.38 106 ARG A C 1
ATOM 790 O O . ARG A 1 106 ? -1.626 -11.186 2.816 1.00 94.38 106 ARG A O 1
ATOM 797 N N . GLU A 1 107 ? 0.457 -10.786 2.116 1.00 94.06 107 GLU A N 1
ATOM 798 C CA . GLU A 1 107 ? 1.089 -11.166 3.382 1.00 94.06 107 GLU A CA 1
ATOM 799 C C . GLU A 1 107 ? 0.897 -10.085 4.437 1.00 94.06 107 GLU A C 1
ATOM 801 O O . GLU A 1 107 ? 0.572 -10.418 5.573 1.00 94.06 107 GLU A O 1
ATOM 806 N N . VAL A 1 108 ? 1.012 -8.812 4.054 1.00 93.31 108 VAL A N 1
ATOM 807 C CA . VAL A 1 108 ? 0.715 -7.665 4.924 1.00 93.31 108 VAL A CA 1
ATOM 808 C C . VAL A 1 108 ? -0.722 -7.745 5.458 1.00 93.31 108 VAL A C 1
ATOM 810 O O . VAL A 1 108 ? -0.921 -7.714 6.672 1.00 93.31 108 VAL A O 1
ATOM 813 N N . ALA A 1 109 ? -1.708 -7.944 4.576 1.00 93.50 109 ALA A N 1
ATOM 814 C CA . ALA A 1 109 ? -3.112 -8.129 4.947 1.00 93.50 109 ALA A CA 1
ATOM 815 C C . ALA A 1 109 ? -3.297 -9.324 5.896 1.00 93.50 109 ALA A C 1
ATOM 817 O O . ALA A 1 109 ? -3.891 -9.198 6.965 1.00 93.50 109 ALA A O 1
ATOM 818 N N . ARG A 1 110 ? -2.698 -10.477 5.566 1.00 92.94 110 ARG A N 1
ATOM 819 C CA . ARG A 1 110 ? -2.786 -11.694 6.386 1.00 92.94 110 ARG A CA 1
ATOM 820 C C . ARG A 1 110 ? -2.192 -11.506 7.782 1.00 92.94 110 ARG A C 1
ATOM 822 O O . ARG A 1 110 ? -2.766 -12.003 8.748 1.00 92.94 110 ARG A O 1
ATOM 829 N N . LEU A 1 111 ? -1.061 -10.808 7.900 1.00 91.12 111 LEU A N 1
ATOM 830 C CA . LEU A 1 111 ? -0.437 -10.487 9.189 1.00 91.12 111 LEU A CA 1
ATOM 831 C C . LEU A 1 111 ? -1.323 -9.563 10.036 1.00 91.12 111 LEU A C 1
ATOM 833 O O . LEU A 1 111 ? -1.329 -9.692 11.259 1.00 91.12 111 LEU A O 1
ATOM 837 N N . ALA A 1 112 ? -2.108 -8.698 9.391 1.00 90.56 112 ALA A N 1
ATOM 838 C CA . ALA A 1 112 ? -3.125 -7.870 10.034 1.00 90.56 112 ALA A CA 1
ATOM 839 C C . ALA A 1 112 ? -4.443 -8.615 10.332 1.00 90.56 112 ALA A C 1
ATOM 841 O O . ALA A 1 112 ? -5.337 -8.048 10.958 1.00 90.56 112 ALA A O 1
ATOM 842 N N . GLY A 1 113 ? -4.574 -9.883 9.923 1.00 92.50 113 GLY A N 1
ATOM 843 C CA . GLY A 1 113 ? -5.792 -10.678 10.099 1.00 92.50 113 GLY A CA 1
ATOM 844 C C . GLY A 1 113 ? -6.887 -10.400 9.063 1.00 92.50 113 GLY A C 1
ATOM 845 O O . GLY A 1 113 ? -8.057 -10.654 9.353 1.00 92.50 113 GLY A O 1
ATOM 846 N N . LEU A 1 114 ? -6.511 -9.893 7.886 1.00 94.06 114 LEU A N 1
ATOM 847 C CA . LEU A 1 114 ? -7.408 -9.509 6.794 1.00 94.06 114 LEU A CA 1
ATOM 848 C C . LEU A 1 114 ? -7.283 -10.453 5.581 1.00 94.06 114 LEU A C 1
ATOM 850 O O . LEU A 1 114 ? -6.211 -11.022 5.332 1.00 94.06 114 LEU A O 1
ATOM 854 N N . SER A 1 115 ? -8.365 -10.604 4.810 1.00 94.94 115 SER A N 1
ATOM 855 C CA . SER A 1 115 ? -8.296 -11.004 3.397 1.00 94.94 115 SER A CA 1
ATOM 856 C C . SER A 1 115 ? -7.810 -9.825 2.555 1.00 94.94 115 SER A C 1
ATOM 858 O O . SER A 1 115 ? -7.941 -8.673 2.958 1.00 94.94 115 SER A O 1
ATOM 860 N N . LEU A 1 116 ? -7.198 -10.127 1.411 1.00 95.06 116 LEU A N 1
ATOM 861 C CA . LEU A 1 116 ? -6.877 -9.123 0.404 1.00 95.06 116 LEU A CA 1
ATOM 862 C C . LEU A 1 116 ? -7.780 -9.376 -0.795 1.00 95.06 116 LEU A C 1
ATOM 864 O O . LEU A 1 116 ? -7.654 -10.450 -1.398 1.00 95.06 116 LEU A O 1
ATOM 868 N N . ASP A 1 117 ? -8.585 -8.380 -1.127 1.00 95.00 117 ASP A N 1
ATOM 869 C CA . ASP A 1 117 ? -9.141 -8.200 -2.456 1.00 95.00 117 ASP A CA 1
ATOM 870 C C . ASP A 1 117 ? -8.229 -7.235 -3.220 1.00 95.00 117 ASP A C 1
ATOM 872 O O . ASP A 1 117 ? -7.854 -6.182 -2.701 1.00 95.00 117 ASP A O 1
ATOM 876 N N . PHE A 1 118 ? -7.726 -7.663 -4.373 1.00 94.00 118 PHE A N 1
ATOM 877 C CA . PHE A 1 118 ? -6.708 -6.911 -5.105 1.00 94.00 118 PHE A CA 1
ATOM 878 C C . PHE A 1 118 ? -7.001 -6.951 -6.582 1.00 94.00 118 PHE A C 1
ATOM 880 O O . PHE A 1 118 ? -6.911 -8.026 -7.189 1.00 94.00 118 PHE A O 1
ATOM 887 N N . ASP A 1 119 ? -7.184 -5.766 -7.143 1.00 92.31 119 ASP A N 1
ATOM 888 C CA . ASP A 1 119 ? -7.458 -5.591 -8.548 1.00 92.31 119 ASP A CA 1
ATOM 889 C C . ASP A 1 119 ? -6.527 -4.575 -9.204 1.00 92.31 119 ASP A C 1
ATOM 891 O O . ASP A 1 119 ? -5.784 -3.796 -8.597 1.00 92.31 119 ASP A O 1
ATOM 895 N N . PHE A 1 120 ? -6.487 -4.697 -10.523 1.00 91.31 120 PHE A N 1
ATOM 896 C CA . PHE A 1 120 ? -5.699 -3.838 -11.377 1.00 91.31 120 PHE A CA 1
ATOM 897 C C . PHE A 1 120 ? -6.638 -3.032 -12.260 1.00 91.31 120 PHE A C 1
ATOM 899 O O . PHE A 1 120 ? -7.241 -3.605 -13.175 1.00 91.31 120 PHE A O 1
ATOM 906 N N . GLU A 1 121 ? -6.655 -1.726 -12.045 1.00 83.75 121 GLU A N 1
ATOM 907 C CA . GLU A 1 121 ? -7.510 -0.789 -12.763 1.00 83.75 121 GLU A CA 1
ATOM 908 C C . GLU A 1 121 ? -6.766 -0.049 -13.873 1.00 83.75 121 GLU A C 1
ATOM 910 O O . GLU A 1 121 ? -5.525 0.057 -13.890 1.00 83.75 121 GLU A O 1
ATOM 915 N N . ASP A 1 122 ? -7.550 0.469 -14.814 1.00 76.81 122 ASP A N 1
ATOM 916 C CA . ASP A 1 122 ? -7.068 1.429 -15.787 1.00 76.81 122 ASP A CA 1
ATOM 917 C C . ASP A 1 122 ? -6.978 2.821 -15.131 1.00 76.81 122 ASP A C 1
ATOM 919 O O . ASP A 1 122 ? -7.538 3.107 -14.078 1.00 76.81 122 ASP A O 1
ATOM 923 N N . ARG A 1 123 ? -6.157 3.704 -15.704 1.00 64.69 123 ARG A N 1
ATOM 924 C CA . ARG A 1 123 ? -5.709 4.954 -15.055 1.00 64.69 123 ARG A CA 1
ATOM 925 C C . ARG A 1 123 ? -6.835 5.910 -14.645 1.00 64.69 123 ARG A C 1
ATOM 927 O O . ARG A 1 123 ? -6.590 6.788 -13.810 1.00 64.69 123 ARG A O 1
ATOM 934 N N . ASP A 1 124 ? -7.978 5.803 -15.304 1.00 65.44 124 ASP A N 1
ATOM 935 C CA . ASP A 1 124 ? -9.068 6.757 -15.177 1.00 65.44 124 ASP A CA 1
ATOM 936 C C . ASP A 1 124 ? -9.927 6.476 -13.928 1.00 65.44 124 ASP A C 1
ATOM 938 O O . ASP A 1 124 ? -10.424 7.435 -13.350 1.00 65.44 124 ASP A O 1
ATOM 942 N N . ASP A 1 125 ? -9.935 5.243 -13.407 1.00 65.38 125 ASP A N 1
ATOM 943 C CA . ASP A 1 125 ? -10.828 4.825 -12.311 1.00 65.38 125 ASP A CA 1
ATOM 944 C C . ASP A 1 125 ? -10.290 5.209 -10.908 1.00 65.38 125 ASP A C 1
ATOM 946 O O . ASP A 1 125 ? -11.003 5.763 -10.074 1.00 65.38 125 ASP A O 1
ATOM 950 N N . ILE A 1 126 ? -8.974 5.099 -10.677 1.00 65.31 126 ILE A N 1
ATOM 951 C CA . ILE A 1 126 ? -8.330 5.381 -9.366 1.00 65.31 126 ILE A CA 1
ATOM 952 C C . ILE A 1 126 ? -8.493 6.841 -8.891 1.00 65.31 126 ILE A C 1
ATOM 954 O O . ILE A 1 126 ? -8.246 7.176 -7.725 1.00 65.31 126 ILE A O 1
ATOM 958 N N . ARG A 1 127 ? -8.804 7.772 -9.799 1.00 61.88 127 ARG A N 1
ATOM 959 C CA . ARG A 1 127 ? -8.917 9.200 -9.457 1.00 61.88 127 ARG A CA 1
ATOM 960 C C . ARG A 1 127 ? -10.259 9.555 -8.838 1.00 61.88 127 ARG A C 1
ATOM 962 O O . ARG A 1 127 ? -10.276 10.518 -8.069 1.00 61.88 127 ARG A O 1
ATOM 969 N N . ASP A 1 128 ? -11.301 8.792 -9.133 1.00 57.00 128 ASP A N 1
ATOM 970 C CA . ASP A 1 128 ? -12.678 9.144 -8.794 1.00 57.00 128 ASP A CA 1
ATOM 971 C C . ASP A 1 128 ? -13.009 8.778 -7.334 1.00 57.00 128 ASP A C 1
ATOM 973 O O . ASP A 1 128 ? -13.671 9.545 -6.636 1.00 57.00 128 ASP A O 1
ATOM 977 N N . ASP A 1 129 ? -12.369 7.744 -6.776 1.00 55.94 129 ASP A N 1
ATOM 978 C CA . ASP A 1 129 ? -12.451 7.384 -5.343 1.00 55.94 129 ASP A CA 1
ATOM 979 C C . ASP A 1 129 ? -11.838 8.425 -4.390 1.00 55.94 129 ASP A C 1
ATOM 981 O O . ASP A 1 129 ? -11.905 8.336 -3.154 1.00 55.94 129 ASP A O 1
ATOM 985 N N . ARG A 1 130 ? -11.191 9.448 -4.9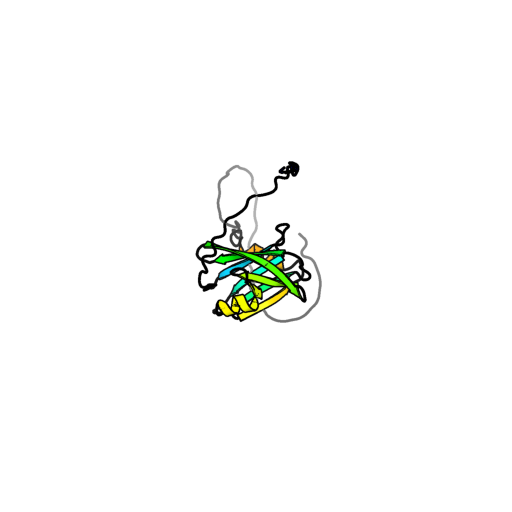52 1.00 55.50 130 ARG A N 1
ATOM 986 C CA . ARG A 1 130 ? -10.672 10.581 -4.191 1.00 55.50 130 ARG A CA 1
ATOM 987 C C . ARG A 1 130 ? -11.788 11.520 -3.725 1.00 55.50 130 ARG A C 1
ATOM 989 O O . ARG A 1 130 ? -11.593 12.202 -2.709 1.00 55.50 130 ARG A O 1
ATOM 996 N N . ASP A 1 131 ? -12.918 11.548 -4.428 1.00 52.78 131 ASP A N 1
ATOM 997 C CA . ASP A 1 131 ? -13.904 12.629 -4.333 1.00 52.78 131 ASP A CA 1
ATOM 998 C C . ASP A 1 131 ? -14.957 12.436 -3.230 1.00 52.78 131 ASP A C 1
ATOM 1000 O O . ASP A 1 131 ? -15.626 13.392 -2.831 1.00 52.78 131 ASP A O 1
ATOM 1004 N N . ASP A 1 132 ? -14.951 11.293 -2.542 1.00 53.09 132 ASP A N 1
ATOM 1005 C CA . ASP A 1 132 ? -15.690 11.105 -1.281 1.00 53.09 132 ASP A CA 1
ATOM 1006 C C . ASP A 1 132 ? -15.188 12.000 -0.130 1.00 53.09 132 ASP A C 1
ATOM 1008 O O . ASP A 1 132 ? -15.733 12.001 0.982 1.00 53.09 132 ASP A O 1
ATOM 1012 N N . ARG A 1 133 ? -14.124 12.781 -0.355 1.00 48.44 133 ARG A N 1
ATOM 1013 C CA . ARG A 1 133 ? -13.652 13.778 0.610 1.00 48.44 133 ARG A CA 1
ATOM 1014 C C . ARG A 1 133 ? -14.420 15.100 0.570 1.00 48.44 133 ARG A C 1
ATOM 1016 O O . ARG A 1 133 ? -14.268 15.871 1.520 1.00 48.44 133 ARG A O 1
ATOM 1023 N N . ASP A 1 134 ? -15.303 15.301 -0.408 1.00 50.91 134 ASP A N 1
ATOM 1024 C CA . ASP A 1 134 ? -16.033 16.559 -0.593 1.00 50.91 134 ASP A CA 1
ATOM 1025 C C . ASP A 1 134 ? -17.564 16.395 -0.510 1.00 50.91 134 ASP A C 1
ATOM 1027 O O . ASP A 1 134 ? -18.320 17.223 -1.018 1.00 50.91 134 ASP A O 1
ATOM 1031 N N . GLY A 1 135 ? -18.041 15.395 0.245 1.00 48.47 135 GLY A N 1
ATOM 1032 C CA . GLY A 1 135 ? -19.452 15.194 0.621 1.00 48.47 135 GLY A CA 1
ATOM 1033 C C . GLY A 1 135 ? -20.080 16.298 1.498 1.00 48.47 135 GLY A C 1
ATOM 1034 O O . GLY A 1 135 ? -20.862 16.003 2.399 1.00 48.47 135 GLY A O 1
ATOM 1035 N N . ARG A 1 136 ? -19.725 17.571 1.274 1.00 49.81 136 ARG A N 1
ATOM 1036 C CA . ARG A 1 136 ? -20.438 18.783 1.716 1.00 49.81 136 ARG A CA 1
ATOM 1037 C C . ARG A 1 136 ? -20.285 19.922 0.698 1.00 49.81 136 ARG A C 1
ATOM 1039 O O . ARG A 1 136 ? -19.814 21.007 1.035 1.00 49.81 136 ARG A O 1
ATOM 1046 N N . ARG A 1 137 ? -20.699 19.693 -0.546 1.00 49.69 137 ARG A N 1
ATOM 1047 C CA . ARG A 1 137 ? -21.174 20.765 -1.442 1.00 49.69 137 ARG A CA 1
ATOM 1048 C C . ARG A 1 137 ? -22.494 20.400 -2.129 1.00 49.69 137 ARG A C 1
ATOM 1050 O O . ARG A 1 137 ? -22.753 20.830 -3.238 1.00 49.69 137 ARG A O 1
ATOM 1057 N N . GLY A 1 138 ? -23.341 19.653 -1.427 1.00 50.06 138 GLY A N 1
ATOM 1058 C CA . GLY A 1 138 ? -24.788 19.784 -1.564 1.00 50.06 138 GLY A CA 1
ATOM 1059 C C . GLY A 1 138 ? -25.257 20.747 -0.481 1.00 50.06 138 GLY A C 1
ATOM 1060 O O . GLY A 1 138 ? -25.519 20.328 0.639 1.00 50.06 138 GLY A O 1
ATOM 1061 N N . ASP A 1 139 ? -25.231 22.041 -0.777 1.00 49.97 139 ASP A N 1
ATOM 1062 C CA . ASP A 1 139 ? -26.170 22.983 -0.169 1.00 49.97 139 ASP A CA 1
ATOM 1063 C C . ASP A 1 139 ? -26.806 23.682 -1.362 1.00 49.97 139 ASP A C 1
ATOM 1065 O O . ASP A 1 139 ? -26.405 24.770 -1.790 1.00 49.97 139 ASP A O 1
ATOM 1069 N N . ASP A 1 140 ? -27.751 22.947 -1.935 1.00 51.91 140 ASP A N 1
ATOM 1070 C CA . ASP A 1 140 ? -28.820 23.437 -2.779 1.00 51.91 140 ASP A CA 1
ATOM 1071 C C . ASP A 1 140 ? -29.479 24.608 -2.043 1.00 51.91 140 ASP A C 1
ATOM 1073 O O . ASP A 1 140 ? -30.362 24.449 -1.199 1.00 51.91 140 ASP A O 1
ATOM 1077 N N . ARG A 1 141 ? -28.996 25.825 -2.307 1.00 51.69 141 ARG A N 1
ATOM 1078 C CA . ARG A 1 141 ? -29.668 27.060 -1.897 1.00 51.69 141 ARG A CA 1
ATOM 1079 C C . ARG A 1 141 ? -30.746 27.396 -2.907 1.00 51.69 141 ARG A C 1
ATOM 1081 O O . ARG A 1 141 ? -30.762 28.493 -3.451 1.00 51.69 141 ARG A O 1
ATOM 1088 N N . ASP A 1 142 ? -31.662 26.461 -3.083 1.00 53.22 142 ASP A N 1
ATOM 1089 C CA . ASP A 1 142 ? -32.967 26.771 -3.616 1.00 53.22 142 ASP A CA 1
ATOM 1090 C C . ASP A 1 142 ? -33.963 26.807 -2.462 1.00 53.22 142 ASP A C 1
ATOM 1092 O O . ASP A 1 142 ? -34.176 25.834 -1.741 1.00 53.22 142 ASP A O 1
ATOM 1096 N N . ARG A 1 143 ? -34.615 27.971 -2.372 1.00 51.56 143 ARG A N 1
ATOM 1097 C CA . ARG A 1 143 ? -35.874 28.249 -1.668 1.00 51.56 143 ARG A CA 1
ATOM 1098 C C . ARG A 1 143 ? -35.739 28.575 -0.179 1.00 51.56 143 ARG A C 1
ATOM 1100 O O . ARG A 1 143 ? -35.699 27.701 0.683 1.00 51.56 143 ARG A O 1
ATOM 1107 N N . ARG A 1 144 ? -35.832 29.879 0.116 1.00 47.72 144 ARG A N 1
ATOM 1108 C CA . ARG A 1 144 ? -36.982 30.465 0.839 1.00 47.72 144 ARG A CA 1
ATOM 1109 C C . ARG A 1 144 ? -36.835 31.985 1.003 1.00 47.72 144 ARG A C 1
ATOM 1111 O O . ARG A 1 144 ? -35.973 32.460 1.732 1.00 47.72 144 ARG A O 1
ATOM 1118 N N . ASP A 1 145 ? -37.772 32.683 0.370 1.00 45.91 145 ASP A N 1
ATOM 1119 C CA . ASP A 1 145 ? -38.665 33.652 1.010 1.00 45.91 145 ASP A CA 1
ATOM 1120 C C . ASP A 1 145 ? -38.137 35.030 1.463 1.00 45.91 145 ASP A C 1
ATOM 1122 O O . ASP A 1 145 ? -37.492 35.173 2.502 1.00 45.91 145 ASP A O 1
ATOM 1126 N N . ARG A 1 146 ? -38.697 36.039 0.773 1.00 49.12 146 ARG A N 1
ATOM 1127 C CA . ARG A 1 146 ? -39.350 37.260 1.298 1.00 49.12 146 ARG A CA 1
ATOM 1128 C C . ARG A 1 146 ? -38.588 38.587 1.280 1.00 49.12 146 ARG A C 1
ATOM 1130 O O . ARG A 1 146 ? -37.787 38.899 2.156 1.00 49.12 146 ARG A O 1
ATOM 1137 N N . ASP A 1 147 ? -39.050 39.405 0.336 1.00 46.88 147 ASP A N 1
ATOM 1138 C CA . ASP A 1 147 ? -39.645 40.729 0.539 1.00 46.88 147 ASP A CA 1
ATOM 1139 C C . ASP A 1 147 ? -38.808 41.797 1.245 1.00 46.88 147 ASP A C 1
ATOM 1141 O O . ASP A 1 147 ? -38.745 41.857 2.478 1.00 46.88 147 ASP A O 1
ATOM 1145 N N . ARG A 1 148 ? -38.335 42.766 0.453 1.00 50.31 148 ARG A N 1
ATOM 1146 C CA . ARG A 1 148 ? -38.750 44.181 0.546 1.00 50.31 148 ARG A CA 1
ATOM 1147 C C . ARG A 1 148 ? -37.873 45.036 -0.358 1.00 50.31 148 ARG A C 1
ATOM 1149 O O . ARG A 1 148 ? -36.796 45.403 0.075 1.00 50.31 148 ARG A O 1
ATOM 1156 N N . ASP A 1 149 ? -38.414 45.391 -1.512 1.00 48.84 149 ASP A N 1
ATOM 1157 C CA . ASP A 1 149 ? -38.200 46.654 -2.229 1.00 48.84 149 ASP A CA 1
ATOM 1158 C C . ASP A 1 149 ? -39.482 46.799 -3.081 1.00 48.84 149 ASP A C 1
ATOM 1160 O O . ASP A 1 149 ? -39.629 46.132 -4.096 1.00 48.84 149 ASP A O 1
ATOM 1164 N N . ARG A 1 150 ? -40.622 47.228 -2.515 1.00 52.16 150 ARG A N 1
ATOM 1165 C CA . ARG A 1 150 ? -41.127 48.614 -2.588 1.00 52.16 150 ARG A CA 1
ATOM 1166 C C . ARG A 1 150 ? -40.417 49.447 -3.648 1.00 52.16 150 ARG A C 1
ATOM 1168 O O . ARG A 1 150 ? -39.258 49.769 -3.432 1.00 52.16 150 ARG A O 1
ATOM 1175 N N . ASP A 1 151 ? -41.148 49.705 -4.728 1.00 50.06 151 ASP A N 1
ATOM 1176 C CA . ASP A 1 151 ? -41.238 50.918 -5.558 1.00 50.06 151 ASP A CA 1
ATOM 1177 C C . ASP A 1 151 ? -41.884 50.410 -6.867 1.00 50.06 151 ASP A C 1
ATOM 1179 O O . ASP A 1 151 ? -41.288 49.615 -7.584 1.00 50.06 151 ASP A O 1
ATOM 1183 N N . ASP A 1 152 ? -43.201 50.500 -7.020 1.00 51.16 152 ASP A N 1
ATOM 1184 C CA . ASP A 1 152 ? -43.949 51.648 -7.554 1.00 51.16 152 ASP A CA 1
ATOM 1185 C C . ASP A 1 152 ? -44.482 51.268 -8.953 1.00 51.16 152 ASP A C 1
ATOM 1187 O O . ASP A 1 152 ? -43.747 50.759 -9.796 1.00 51.16 152 ASP A O 1
ATOM 1191 N N . ASP A 1 153 ? -45.773 51.551 -9.122 1.00 52.50 153 ASP A N 1
ATOM 1192 C CA . ASP A 1 153 ? -46.471 51.885 -10.365 1.00 52.50 153 ASP A CA 1
ATOM 1193 C C . ASP A 1 153 ? -47.086 50.778 -11.262 1.00 52.50 153 ASP A C 1
ATOM 1195 O O . ASP A 1 153 ? -46.418 49.920 -11.836 1.00 52.50 153 ASP A O 1
ATOM 1199 N N . ASP A 1 154 ? -48.409 50.953 -11.400 1.00 52.22 154 ASP A N 1
ATOM 1200 C CA . ASP A 1 154 ? -49.256 50.783 -12.588 1.00 52.22 154 ASP A CA 1
ATOM 1201 C C . ASP A 1 154 ? -49.948 49.426 -12.841 1.00 52.22 154 ASP A C 1
ATOM 1203 O O . ASP A 1 154 ? -49.398 48.505 -13.433 1.00 52.22 154 ASP A O 1
ATOM 1207 N N . ASP A 1 155 ? -51.199 49.384 -12.357 1.00 54.22 155 ASP A N 1
ATOM 1208 C CA . ASP A 1 155 ? -52.444 49.264 -13.138 1.00 54.22 155 ASP A CA 1
ATOM 1209 C C . ASP A 1 155 ? -52.724 48.038 -14.045 1.00 54.22 155 ASP A C 1
ATOM 1211 O O . ASP A 1 155 ? -51.891 47.571 -14.818 1.00 54.22 155 ASP A O 1
ATOM 1215 N N . ASP A 1 156 ? -54.010 47.658 -13.988 1.00 50.53 156 ASP A N 1
ATOM 1216 C CA . ASP A 1 156 ? -54.831 46.884 -14.939 1.00 50.53 156 ASP A CA 1
ATOM 1217 C C . ASP A 1 156 ? -54.799 45.342 -14.788 1.00 50.53 156 ASP A C 1
ATOM 1219 O O . ASP A 1 156 ? -53.786 44.679 -14.994 1.00 50.53 156 ASP A O 1
ATOM 1223 N N . ASP A 1 157 ? -55.851 44.766 -14.185 1.00 54.47 157 ASP A N 1
ATOM 1224 C CA . ASP A 1 157 ? -57.043 44.176 -14.849 1.00 54.47 157 ASP A CA 1
ATOM 1225 C C . ASP A 1 157 ? -56.708 42.739 -15.305 1.00 54.47 157 ASP A C 1
ATOM 1227 O O . ASP A 1 157 ? -55.889 42.533 -16.193 1.00 54.47 157 ASP A O 1
ATOM 1231 N N . ASP A 1 158 ? -57.129 41.684 -14.609 1.00 54.72 158 ASP A N 1
ATOM 1232 C CA . ASP A 1 158 ? -58.449 41.024 -14.652 1.00 54.72 158 ASP A CA 1
ATOM 1233 C C . ASP A 1 158 ? -58.201 39.553 -15.083 1.00 54.72 158 ASP A C 1
ATOM 1235 O O . ASP A 1 158 ? -57.184 39.250 -15.707 1.00 54.72 158 ASP A O 1
ATOM 1239 N N . ASP A 1 159 ? -59.147 38.677 -14.737 1.00 53.84 159 ASP A N 1
ATOM 1240 C CA . ASP A 1 159 ? -59.360 37.301 -15.226 1.00 53.84 159 ASP A CA 1
ATOM 1241 C C . ASP A 1 159 ? -58.518 36.186 -14.547 1.00 53.84 159 ASP A C 1
ATOM 1243 O O . ASP A 1 159 ? -57.312 36.055 -14.741 1.00 53.84 159 ASP A O 1
ATOM 1247 N N . ASP A 1 160 ? -59.078 35.471 -13.562 1.00 55.00 160 ASP A N 1
ATOM 1248 C CA . ASP A 1 160 ? -59.954 34.274 -13.683 1.00 55.00 160 ASP A CA 1
ATOM 1249 C C . ASP A 1 160 ? -59.087 32.999 -13.502 1.00 55.00 160 ASP A C 1
ATOM 1251 O O . ASP A 1 160 ? -58.070 32.817 -14.165 1.00 55.00 160 ASP A O 1
ATOM 1255 N N . ASP A 1 161 ? -59.267 32.244 -12.408 1.00 53.97 161 ASP A N 1
ATOM 1256 C CA . ASP A 1 161 ? -60.058 30.995 -12.383 1.00 53.97 161 ASP A CA 1
ATOM 1257 C C . ASP A 1 161 ? -59.488 29.997 -13.428 1.00 53.97 161 ASP A C 1
ATOM 1259 O O . ASP A 1 161 ? -59.599 30.205 -14.627 1.00 53.97 161 ASP A O 1
ATOM 1263 N N . ASP A 1 162 ? -58.775 28.917 -13.090 1.00 53.81 162 ASP A N 1
ATOM 1264 C CA . ASP A 1 162 ? -59.330 27.694 -12.508 1.00 53.81 162 ASP A CA 1
ATOM 1265 C C . ASP A 1 162 ? -58.285 26.546 -12.625 1.00 53.81 162 ASP A C 1
ATOM 1267 O O . ASP A 1 162 ? -57.504 26.532 -13.571 1.00 53.81 162 ASP A O 1
ATOM 1271 N N . TRP A 1 163 ? -58.274 25.642 -11.630 1.00 50.66 163 TRP A N 1
ATOM 1272 C CA . TRP A 1 163 ? -58.069 24.171 -11.637 1.00 50.66 163 TRP A CA 1
ATOM 1273 C C . TRP A 1 163 ? -57.313 23.513 -12.827 1.00 50.66 163 TRP A C 1
ATOM 1275 O O . TRP A 1 163 ? -57.544 23.810 -13.987 1.00 50.66 163 TRP A O 1
ATOM 1285 N N . ASP A 1 164 ? -56.393 22.569 -12.636 1.00 55.41 164 ASP A N 1
ATOM 1286 C CA . ASP A 1 164 ? -56.678 21.221 -12.139 1.00 55.41 164 ASP A CA 1
ATOM 1287 C C . ASP A 1 164 ? -55.374 20.449 -11.860 1.00 55.41 164 ASP A C 1
ATOM 1289 O O . ASP A 1 164 ? -54.304 20.730 -12.405 1.00 55.41 164 ASP A O 1
ATOM 1293 N N . ASP A 1 165 ? -55.523 19.460 -10.988 1.00 52.97 165 ASP A N 1
ATOM 1294 C CA . ASP A 1 165 ? -54.552 18.472 -10.548 1.00 52.97 165 ASP A CA 1
ATOM 1295 C C . ASP A 1 165 ? -53.969 17.634 -11.709 1.00 52.97 165 ASP A C 1
ATOM 1297 O O . ASP A 1 165 ? -54.713 17.057 -12.499 1.00 52.97 165 ASP A O 1
ATOM 1301 N N . CYS A 1 166 ? -52.641 17.483 -11.749 1.00 50.94 166 CYS A N 1
ATOM 1302 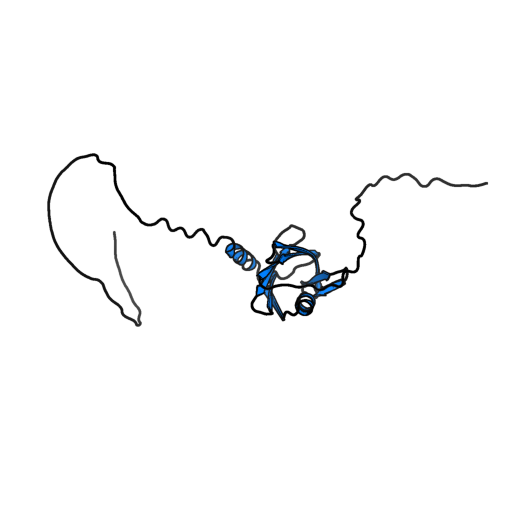C CA . CYS A 1 166 ? -51.964 16.394 -12.466 1.00 50.94 166 CYS A CA 1
ATOM 1303 C C . CYS A 1 166 ? -51.289 15.483 -11.432 1.00 50.94 166 CYS A C 1
ATOM 1305 O O . CYS A 1 166 ? -50.063 15.445 -11.312 1.00 50.94 166 CYS A O 1
ATOM 1307 N N . ASP A 1 167 ? -52.121 14.819 -10.631 1.00 53.16 167 ASP A N 1
ATOM 1308 C CA . ASP A 1 167 ? -51.799 13.501 -10.094 1.00 53.16 167 ASP A CA 1
ATOM 1309 C C . ASP A 1 167 ? -51.966 12.515 -11.255 1.00 53.16 167 ASP A C 1
ATOM 1311 O O . ASP A 1 167 ? -53.083 12.358 -11.730 1.00 53.16 167 ASP A O 1
ATOM 1315 N N . ASP A 1 168 ? -50.891 11.859 -11.686 1.00 55.00 168 ASP A N 1
ATOM 1316 C CA . ASP A 1 168 ? -50.968 10.568 -12.374 1.00 55.00 168 ASP A CA 1
ATOM 1317 C C . ASP A 1 168 ? -49.739 9.742 -11.957 1.00 55.00 168 ASP A C 1
ATOM 1319 O O . ASP A 1 168 ? -48.621 9.905 -12.455 1.00 55.00 168 ASP A O 1
ATOM 1323 N N . ASP A 1 169 ? -49.970 8.891 -10.955 1.00 53.97 169 ASP A N 1
ATOM 1324 C CA . ASP A 1 169 ? -49.345 7.577 -10.871 1.00 53.97 169 ASP A CA 1
ATOM 1325 C C . ASP A 1 169 ? -49.744 6.805 -12.140 1.00 53.97 169 ASP A C 1
ATOM 1327 O O . ASP A 1 169 ? -50.938 6.710 -12.404 1.00 53.97 169 ASP A O 1
ATOM 1331 N N . ASP A 1 170 ? -48.802 6.233 -12.893 1.00 49.88 170 ASP A N 1
ATOM 1332 C CA . ASP A 1 170 ? -48.974 4.879 -13.432 1.00 49.88 170 ASP A CA 1
ATOM 1333 C C . ASP A 1 170 ? -47.690 4.323 -14.068 1.00 49.88 170 ASP A C 1
ATOM 1335 O O . ASP A 1 170 ? -46.881 5.012 -14.694 1.00 49.88 170 ASP A O 1
ATOM 1339 N N . ASP A 1 171 ? -47.541 3.030 -13.804 1.00 53.22 171 ASP A N 1
ATOM 1340 C CA . ASP A 1 171 ? -46.587 2.076 -14.338 1.00 53.22 171 ASP A CA 1
ATOM 1341 C C . ASP A 1 171 ? -46.767 1.835 -15.857 1.00 53.22 171 ASP A C 1
ATOM 1343 O O . ASP A 1 171 ? -47.798 2.146 -16.448 1.00 53.22 171 ASP A O 1
ATOM 1347 N N . ASP A 1 172 ? -45.775 1.139 -16.417 1.00 50.62 172 ASP A N 1
ATOM 1348 C CA . ASP A 1 172 ? -45.818 0.325 -17.640 1.00 50.62 172 ASP A CA 1
ATOM 1349 C C . ASP A 1 172 ? -45.694 1.012 -19.020 1.00 50.62 172 ASP A C 1
ATOM 1351 O O . ASP A 1 172 ? -46.584 1.693 -19.512 1.00 50.62 172 ASP A O 1
ATOM 1355 N N . ASP A 1 173 ? -44.565 0.666 -19.653 1.00 52.50 173 ASP A N 1
ATOM 1356 C CA . ASP A 1 173 ? -44.380 0.230 -21.043 1.00 52.50 173 ASP A CA 1
ATOM 1357 C C . ASP A 1 173 ? -44.803 1.109 -22.246 1.00 52.50 173 ASP A C 1
ATOM 1359 O O . ASP A 1 173 ? -45.898 1.646 -22.360 1.00 52.50 173 ASP A O 1
ATOM 1363 N N . ASP A 1 174 ? -43.903 1.041 -23.233 1.00 51.19 174 ASP A N 1
ATOM 1364 C CA . ASP A 1 174 ? -44.053 1.319 -24.664 1.00 51.19 174 ASP A CA 1
ATOM 1365 C C . ASP A 1 174 ? -43.921 2.778 -25.147 1.00 51.19 174 ASP A C 1
ATOM 1367 O O . ASP A 1 174 ? -44.799 3.622 -25.011 1.00 51.19 174 ASP A O 1
ATOM 1371 N N . ASP A 1 175 ? -42.752 3.009 -25.755 1.00 53.00 175 ASP A N 1
ATOM 1372 C CA . ASP A 1 175 ? -42.552 3.432 -27.144 1.00 53.00 175 ASP A CA 1
ATOM 1373 C C . ASP A 1 175 ? -43.419 4.558 -27.747 1.00 53.00 175 ASP A C 1
ATOM 1375 O O . ASP A 1 175 ? -44.646 4.553 -27.751 1.00 53.00 175 ASP A O 1
ATOM 1379 N N . ASP A 1 176 ? -42.678 5.401 -28.469 1.00 51.53 176 ASP A N 1
ATOM 1380 C CA . ASP A 1 176 ? -43.104 6.245 -29.579 1.00 51.53 176 ASP A CA 1
ATOM 1381 C C . ASP A 1 176 ? -43.729 7.618 -29.222 1.00 51.53 176 ASP A C 1
ATOM 1383 O O . ASP A 1 176 ? -44.914 7.780 -28.953 1.00 51.53 176 ASP A O 1
ATOM 1387 N N . ASP A 1 177 ? -42.897 8.634 -29.489 1.00 51.06 177 ASP A N 1
ATOM 1388 C CA . ASP A 1 177 ? -43.166 9.623 -30.540 1.00 51.06 177 ASP A CA 1
ATOM 1389 C C . ASP A 1 177 ? -43.901 10.956 -30.218 1.00 51.06 177 ASP A C 1
ATOM 1391 O O . ASP A 1 177 ? -45.044 11.011 -29.777 1.00 51.06 177 ASP A O 1
ATOM 1395 N N . TRP A 1 178 ? -43.222 12.021 -30.673 1.00 50.53 178 TRP A N 1
ATOM 1396 C CA . TRP A 1 178 ? -43.679 13.354 -31.111 1.00 50.53 178 TRP A CA 1
ATOM 1397 C C . TRP A 1 178 ? -44.005 14.461 -30.085 1.00 50.53 178 TRP A C 1
ATOM 1399 O O . TRP A 1 178 ? -44.976 14.424 -29.341 1.00 50.53 178 TRP A O 1
ATOM 1409 N N . ASP A 1 179 ? -43.212 15.524 -30.262 1.00 50.84 179 ASP A N 1
ATOM 1410 C CA . ASP A 1 179 ? -43.611 16.929 -30.395 1.00 50.84 179 ASP A CA 1
ATOM 1411 C C . ASP A 1 179 ? -43.872 17.804 -29.158 1.00 50.84 179 ASP A C 1
ATOM 1413 O O . ASP A 1 179 ? -44.743 17.575 -28.327 1.00 50.84 179 ASP A O 1
ATOM 1417 N N . ASP A 1 180 ? -43.117 18.907 -29.174 1.00 52.06 180 ASP A N 1
ATOM 1418 C CA . ASP A 1 180 ? -43.573 20.272 -28.927 1.00 52.06 180 ASP A CA 1
ATOM 1419 C C . ASP A 1 180 ? -44.164 20.602 -27.553 1.00 52.06 180 ASP A C 1
ATOM 1421 O O . ASP A 1 180 ? -45.374 20.683 -27.357 1.00 52.06 180 ASP A O 1
ATOM 1425 N N . CYS A 1 181 ? -43.268 21.025 -26.661 1.00 49.84 181 CYS A N 1
ATOM 1426 C CA . CYS A 1 181 ? -43.552 22.152 -25.778 1.00 49.84 181 CYS A CA 1
ATOM 1427 C C . CYS A 1 181 ? -42.493 23.234 -26.037 1.00 49.84 181 CYS A C 1
ATOM 1429 O O . CYS A 1 181 ? -41.456 23.278 -25.374 1.00 49.84 181 CYS A O 1
ATOM 1431 N N . ASP A 1 182 ? -42.746 24.047 -27.065 1.00 50.59 182 ASP A N 1
ATOM 1432 C CA . ASP A 1 182 ? -42.162 25.379 -27.225 1.00 50.59 182 ASP A CA 1
ATOM 1433 C C . ASP A 1 182 ? -42.604 26.268 -26.048 1.00 50.59 182 ASP A C 1
ATOM 1435 O O . ASP A 1 182 ? -43.804 26.403 -25.797 1.00 50.59 182 ASP A O 1
ATOM 1439 N N . ASP A 1 183 ? -41.636 26.905 -25.388 1.00 47.16 183 ASP A N 1
ATOM 1440 C CA . ASP A 1 183 ? -41.733 28.299 -24.926 1.00 47.16 183 ASP A CA 1
ATOM 1441 C C . ASP A 1 183 ? -40.339 28.957 -24.999 1.00 47.16 183 ASP A C 1
ATOM 1443 O O . ASP A 1 183 ? -39.373 28.391 -24.425 1.00 47.16 183 ASP A O 1
#